Protein AF-A0A2N4YRD8-F1 (afdb_monomer_lite)

InterPro domains:
  IPR018648 Protein of unknown function DUF2076 [PF09849] (1-150)

Secondary structure (DSSP, 8-state):
--HHHHHHHHHHHHHHHHHHHTPPPP-HHHHHHHHHHHHH-TTHHHHHHHHHHHHHHHHHHHHHHHHHHHHHHHHHHHTS--S-SSSTTT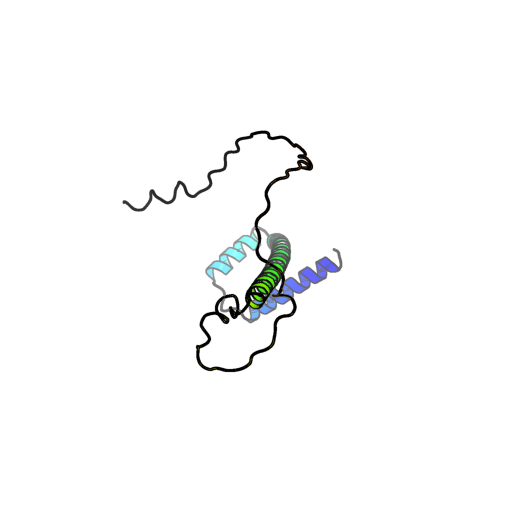SS---------PPTT----------------------------------SSSSTTSSS--

Structure (mmCIF, N/CA/C/O backbone):
data_AF-A0A2N4YRD8-F1
#
_entry.id   AF-A0A2N4YRD8-F1
#
loop_
_atom_site.group_PDB
_atom_site.id
_atom_site.type_symbol
_atom_site.label_atom_id
_atom_site.label_alt_id
_atom_site.label_comp_id
_atom_site.label_asym_id
_atom_site.label_entity_id
_atom_site.label_seq_id
_atom_site.pdbx_PDB_ins_code
_atom_site.Cartn_x
_atom_site.Cartn_y
_atom_site.Cartn_z
_atom_site.occupancy
_atom_site.B_iso_or_equiv
_atom_site.auth_seq_id
_atom_site.auth_comp_id
_atom_site.auth_asym_id
_atom_site.auth_atom_id
_atom_site.pdbx_PDB_model_num
ATOM 1 N N . MET A 1 1 ? 3.897 -22.537 -4.002 1.00 67.19 1 MET A N 1
ATOM 2 C CA . MET A 1 1 ? 3.055 -21.455 -3.458 1.00 67.19 1 MET A CA 1
ATOM 3 C C . MET A 1 1 ? 1.915 -22.084 -2.693 1.00 67.19 1 MET A C 1
ATOM 5 O O . MET A 1 1 ? 1.410 -23.115 -3.130 1.00 67.19 1 MET A O 1
ATOM 9 N N . GLN A 1 2 ? 1.586 -21.537 -1.528 1.00 84.56 2 GLN A N 1
ATOM 10 C CA . GLN A 1 2 ? 0.457 -22.023 -0.730 1.00 84.56 2 GLN A CA 1
ATOM 11 C C . GLN A 1 2 ? -0.850 -21.461 -1.312 1.00 84.56 2 GLN A C 1
ATOM 13 O O . GLN A 1 2 ? -0.853 -20.368 -1.873 1.00 84.56 2 GLN A O 1
ATOM 18 N N . SER A 1 3 ? -1.972 -22.176 -1.187 1.00 87.94 3 SER A N 1
ATOM 19 C CA . SER A 1 3 ? -3.266 -21.711 -1.721 1.00 87.94 3 SER A CA 1
ATOM 20 C C . SER A 1 3 ? -3.724 -20.377 -1.116 1.00 87.94 3 SER A C 1
ATOM 22 O O . SER A 1 3 ? -4.413 -19.605 -1.773 1.00 87.94 3 SER A O 1
ATOM 24 N N . GLU A 1 4 ? -3.337 -20.108 0.133 1.00 89.62 4 GLU A N 1
ATOM 25 C CA . GLU A 1 4 ? -3.589 -18.846 0.841 1.00 89.62 4 GLU A CA 1
ATOM 26 C C . GLU A 1 4 ? -2.859 -17.674 0.166 1.00 89.62 4 GLU A C 1
ATOM 28 O O . GLU A 1 4 ? -3.463 -16.667 -0.188 1.00 89.62 4 GLU A O 1
ATOM 33 N N . GLU A 1 5 ? -1.558 -17.843 -0.072 1.00 90.25 5 GLU A N 1
ATOM 34 C CA . GLU A 1 5 ? -0.685 -16.855 -0.709 1.00 90.25 5 GLU A CA 1
ATOM 35 C C . GLU A 1 5 ? -1.182 -16.496 -2.112 1.00 90.25 5 GLU A C 1
ATOM 37 O O . GLU A 1 5 ? -1.262 -15.320 -2.460 1.00 90.25 5 GLU A O 1
ATOM 42 N N . GLN A 1 6 ? -1.604 -17.498 -2.887 1.00 93.69 6 GLN A N 1
ATOM 43 C CA . GLN A 1 6 ? -2.183 -17.277 -4.209 1.00 93.69 6 GLN A CA 1
ATOM 44 C C . GLN A 1 6 ? -3.442 -16.401 -4.141 1.00 93.69 6 GLN A C 1
ATOM 46 O O . GLN A 1 6 ? -3.545 -15.421 -4.872 1.00 93.69 6 GLN A O 1
ATOM 51 N N . ARG A 1 7 ? -4.365 -16.688 -3.213 1.00 95.62 7 ARG A N 1
ATOM 52 C CA . ARG A 1 7 ? -5.584 -15.881 -3.026 1.00 95.62 7 ARG A CA 1
ATOM 53 C C . ARG A 1 7 ? -5.277 -14.442 -2.621 1.00 95.62 7 ARG A C 1
ATOM 55 O O . ARG A 1 7 ? -5.964 -13.529 -3.070 1.00 95.62 7 ARG A O 1
ATOM 62 N N . LEU A 1 8 ? -4.270 -14.236 -1.771 1.00 95.44 8 LEU A N 1
ATOM 63 C CA . LEU A 1 8 ? -3.844 -12.898 -1.357 1.00 95.44 8 LEU A CA 1
ATOM 64 C C . LEU A 1 8 ? -3.306 -12.095 -2.545 1.00 95.44 8 LEU A C 1
ATOM 66 O O . LEU A 1 8 ? -3.685 -10.938 -2.720 1.00 95.44 8 LEU A O 1
ATOM 70 N N . ILE A 1 9 ? -2.478 -12.721 -3.385 1.00 95.50 9 ILE A N 1
ATOM 71 C CA . ILE A 1 9 ? -1.949 -12.105 -4.607 1.00 95.50 9 ILE A CA 1
ATOM 72 C C . ILE A 1 9 ? -3.090 -11.786 -5.583 1.00 95.50 9 ILE A C 1
ATOM 74 O O . ILE A 1 9 ? -3.203 -10.645 -6.030 1.00 95.50 9 ILE A O 1
ATOM 78 N N . ASP A 1 10 ? -3.977 -12.741 -5.866 1.00 96.44 10 ASP A N 1
ATOM 79 C CA . ASP A 1 10 ? -5.114 -12.539 -6.776 1.00 96.44 10 ASP A CA 1
ATOM 80 C C . ASP A 1 10 ? -6.040 -11.410 -6.285 1.00 96.44 10 ASP A C 1
ATOM 82 O O . ASP A 1 10 ? -6.502 -10.566 -7.062 1.00 96.44 10 ASP A O 1
ATOM 86 N N . GLY A 1 11 ? -6.273 -11.351 -4.970 1.00 96.44 11 GLY A N 1
ATOM 87 C CA . GLY A 1 11 ? -7.029 -10.280 -4.326 1.00 96.44 11 GLY A CA 1
ATOM 88 C C . GLY A 1 11 ? -6.354 -8.913 -4.455 1.00 96.44 11 GLY A C 1
ATOM 89 O O . GLY A 1 11 ? -7.032 -7.929 -4.756 1.00 96.44 11 GLY A O 1
ATOM 90 N N . LEU A 1 12 ? -5.028 -8.843 -4.286 1.00 96.75 12 LEU A N 1
ATOM 91 C CA . LEU A 1 12 ? -4.259 -7.611 -4.476 1.00 96.75 12 LEU A CA 1
ATOM 92 C C . LEU A 1 12 ? -4.409 -7.082 -5.908 1.00 96.75 12 LEU A C 1
ATOM 94 O O . LEU A 1 12 ? -4.738 -5.912 -6.098 1.00 96.75 12 LEU A O 1
ATOM 98 N N . PHE A 1 13 ? -4.221 -7.932 -6.918 1.00 97.06 13 PHE A N 1
ATOM 99 C CA . PHE A 1 13 ? -4.347 -7.513 -8.318 1.00 97.06 13 PHE A CA 1
ATOM 100 C C . PHE A 1 13 ? -5.783 -7.142 -8.703 1.00 97.06 13 PHE A C 1
ATOM 102 O O . PHE A 1 13 ? -5.981 -6.223 -9.499 1.00 97.06 13 PHE A O 1
ATOM 109 N N . SER A 1 14 ? -6.786 -7.784 -8.098 1.00 97.38 14 SER A N 1
ATOM 110 C CA . SER A 1 14 ? -8.190 -7.385 -8.261 1.00 97.38 14 SER A CA 1
ATOM 111 C C . SER A 1 14 ? -8.424 -5.958 -7.750 1.00 97.38 14 SER A C 1
ATOM 113 O O . SER A 1 14 ? -8.967 -5.130 -8.479 1.00 97.38 14 SER A O 1
ATOM 115 N N . ARG A 1 15 ? -7.914 -5.623 -6.555 1.00 95.75 15 ARG A N 1
ATOM 116 C CA . ARG A 1 15 ? -7.981 -4.258 -6.003 1.00 95.75 15 ARG A CA 1
ATOM 117 C C . ARG A 1 15 ? -7.189 -3.241 -6.825 1.00 95.75 15 ARG A C 1
ATOM 119 O O . ARG A 1 15 ? -7.653 -2.120 -6.998 1.00 95.75 15 ARG A O 1
ATOM 126 N N . LEU A 1 16 ? -6.019 -3.610 -7.356 1.00 95.50 16 LEU A N 1
ATOM 127 C CA . LEU A 1 16 ? -5.246 -2.732 -8.247 1.00 95.50 16 LEU A CA 1
ATOM 128 C C . LEU A 1 16 ? -6.030 -2.391 -9.520 1.00 95.50 16 LEU A C 1
ATOM 130 O O . LEU A 1 16 ? -6.060 -1.230 -9.922 1.00 95.50 16 LEU A O 1
ATOM 134 N N . LYS A 1 17 ? -6.710 -3.377 -10.116 1.00 96.19 17 LYS A N 1
ATOM 135 C CA . LYS A 1 17 ? -7.571 -3.174 -11.288 1.00 96.19 17 LYS A CA 1
ATOM 136 C C . LYS A 1 17 ? -8.765 -2.269 -10.975 1.00 96.19 17 LYS A C 1
ATOM 138 O O . LYS A 1 17 ? -9.115 -1.408 -11.777 1.00 96.19 17 LYS A O 1
ATOM 143 N N . GLU A 1 18 ? -9.391 -2.452 -9.814 1.00 96.19 18 GLU A N 1
ATOM 144 C CA . GLU A 1 18 ? -10.464 -1.567 -9.349 1.00 96.19 18 GLU A CA 1
ATOM 145 C C . GLU A 1 18 ? -9.953 -0.140 -9.132 1.00 96.19 18 GLU A C 1
ATOM 147 O O . GLU A 1 18 ? -10.580 0.804 -9.605 1.00 96.19 18 GLU A O 1
ATOM 152 N N . ALA A 1 19 ? -8.800 0.032 -8.482 1.00 93.69 19 ALA A N 1
ATOM 153 C CA . ALA A 1 19 ? -8.191 1.342 -8.282 1.00 93.69 19 ALA A CA 1
ATOM 154 C C . ALA A 1 19 ? -7.885 2.024 -9.622 1.00 93.69 19 ALA A C 1
ATOM 156 O O . ALA A 1 19 ? -8.231 3.188 -9.800 1.00 93.69 19 ALA A O 1
ATOM 157 N N . GLU A 1 20 ? -7.314 1.300 -10.588 1.00 93.69 20 GLU A N 1
ATOM 158 C CA . GLU A 1 20 ? -7.054 1.803 -11.941 1.00 93.69 20 GLU A CA 1
ATOM 159 C C . GLU A 1 20 ? -8.335 2.295 -12.629 1.00 93.69 20 GLU A C 1
ATOM 161 O O . GLU A 1 20 ? -8.338 3.383 -13.199 1.00 93.69 20 GLU A O 1
ATOM 166 N N . ALA A 1 21 ? -9.438 1.549 -12.516 1.00 94.06 21 ALA A N 1
ATOM 167 C CA . ALA A 1 21 ? -10.719 1.918 -13.120 1.00 94.06 21 ALA A CA 1
ATOM 168 C C . ALA A 1 21 ? -11.349 3.192 -12.525 1.00 94.06 21 ALA A C 1
ATOM 170 O O . ALA A 1 21 ? -12.128 3.860 -13.202 1.00 94.06 21 ALA A O 1
ATOM 171 N N . HIS A 1 22 ? -11.018 3.532 -11.275 1.00 93.06 22 HIS A N 1
ATOM 172 C CA . HIS A 1 22 ? -11.559 4.697 -10.561 1.00 93.06 22 HIS A CA 1
ATOM 173 C C . HIS A 1 22 ? -10.536 5.834 -10.398 1.00 93.06 22 HIS A C 1
ATOM 175 O O . HIS A 1 22 ? -10.806 6.817 -9.706 1.00 93.06 22 HIS A O 1
ATOM 181 N N . SER A 1 23 ? -9.358 5.712 -11.013 1.00 90.75 23 SER A N 1
ATOM 182 C CA . SER A 1 23 ? -8.300 6.718 -10.938 1.00 90.75 23 SER A CA 1
ATOM 183 C C . SER A 1 23 ? -8.498 7.825 -11.972 1.00 90.75 23 SER A C 1
ATOM 185 O O . SER A 1 23 ? -8.981 7.594 -13.080 1.00 90.75 23 SER A O 1
ATOM 187 N N . ALA A 1 24 ? -8.057 9.038 -11.632 1.00 90.25 24 ALA A N 1
ATOM 188 C CA . ALA A 1 24 ? -7.827 10.081 -12.627 1.00 90.25 24 ALA A CA 1
ATOM 189 C C . ALA A 1 24 ? -6.702 9.669 -13.600 1.00 90.25 24 ALA A C 1
ATOM 191 O O . ALA A 1 24 ? -6.008 8.671 -13.388 1.00 90.25 24 ALA A O 1
ATOM 192 N N . SER A 1 25 ? -6.495 10.455 -14.660 1.00 92.06 25 SER A N 1
ATOM 193 C CA . SER A 1 25 ? -5.365 10.251 -15.573 1.00 92.06 25 SER A CA 1
ATOM 194 C C . SER A 1 25 ? -4.044 10.183 -14.801 1.00 92.06 25 SER A C 1
ATOM 196 O O . SER A 1 25 ? -3.784 11.038 -13.951 1.00 92.06 25 SER A O 1
ATOM 198 N N . ARG A 1 26 ? -3.210 9.188 -15.118 1.00 94.06 26 ARG A N 1
ATOM 199 C CA . ARG A 1 26 ? -1.874 9.045 -14.530 1.00 94.06 26 ARG A CA 1
ATOM 200 C C . ARG A 1 26 ? -1.007 10.256 -14.869 1.00 94.06 26 ARG A C 1
ATOM 202 O O . ARG A 1 26 ? -1.126 10.838 -15.945 1.00 94.06 26 ARG A O 1
ATOM 209 N N . ASP A 1 27 ? -0.118 10.610 -13.949 1.00 96.19 27 ASP A N 1
ATOM 210 C CA . ASP A 1 27 ? 0.957 11.560 -14.221 1.00 96.19 27 ASP A CA 1
ATOM 211 C C . ASP A 1 27 ? 1.974 10.895 -15.157 1.00 96.19 27 ASP A C 1
ATOM 213 O O . ASP A 1 27 ? 2.632 9.920 -14.782 1.00 96.19 27 ASP A O 1
ATOM 217 N N . THR A 1 28 ? 2.097 11.423 -16.376 1.00 96.75 28 THR A N 1
ATOM 218 C CA . THR A 1 28 ? 2.976 10.876 -17.417 1.00 96.75 28 THR A CA 1
ATOM 219 C C . THR A 1 28 ? 4.441 10.855 -16.988 1.00 96.75 28 THR A C 1
ATOM 221 O O . THR A 1 28 ? 5.155 9.900 -17.284 1.00 96.75 28 THR A O 1
ATOM 224 N N . SER A 1 29 ? 4.892 11.856 -16.226 1.00 97.88 29 SER A N 1
ATOM 225 C CA . SER A 1 29 ? 6.277 11.928 -15.752 1.00 97.88 29 SER A CA 1
ATOM 226 C C . SER A 1 29 ? 6.575 10.881 -14.676 1.00 97.88 29 SER A C 1
ATOM 228 O O . SER A 1 29 ? 7.677 10.325 -14.624 1.00 97.88 29 SER A O 1
ATOM 230 N N . ALA A 1 30 ? 5.587 10.578 -13.828 1.00 97.38 30 ALA A N 1
ATOM 231 C CA . ALA A 1 30 ? 5.686 9.505 -12.849 1.00 97.38 30 ALA A CA 1
ATOM 232 C C . ALA A 1 30 ? 5.668 8.135 -13.539 1.00 97.38 30 ALA A C 1
ATOM 234 O O . ALA A 1 30 ? 6.484 7.275 -13.210 1.00 97.38 30 ALA A O 1
ATOM 235 N N . GLU A 1 31 ? 4.788 7.946 -14.526 1.00 96.75 31 GLU A N 1
ATOM 236 C CA . GLU A 1 31 ? 4.669 6.700 -15.287 1.00 96.75 31 GLU A CA 1
ATOM 237 C C . GLU A 1 31 ? 5.960 6.362 -16.045 1.00 96.75 31 GLU A C 1
ATOM 239 O O . GLU A 1 31 ? 6.450 5.237 -15.936 1.00 96.75 31 GLU A O 1
ATOM 244 N N . GLU A 1 32 ? 6.582 7.336 -16.715 1.00 98.31 32 GLU A N 1
ATOM 245 C CA . GLU A 1 32 ? 7.875 7.153 -17.387 1.00 98.31 32 GLU A CA 1
ATOM 246 C C . GLU A 1 32 ? 8.984 6.731 -16.413 1.00 98.31 32 GLU A C 1
ATOM 248 O O . GLU A 1 32 ? 9.732 5.788 -16.687 1.00 98.31 32 GLU A O 1
ATOM 253 N N . ARG A 1 33 ? 9.086 7.386 -15.248 1.00 98.44 33 ARG A N 1
ATOM 254 C CA . ARG A 1 33 ? 10.088 7.033 -14.226 1.00 98.44 33 ARG A CA 1
ATOM 255 C C . ARG A 1 33 ? 9.850 5.639 -13.654 1.00 98.44 33 ARG A C 1
ATOM 257 O O . ARG A 1 33 ? 10.801 4.873 -13.499 1.00 98.44 33 ARG A O 1
ATOM 264 N N . ILE A 1 34 ? 8.599 5.293 -13.353 1.00 97.62 34 ILE A N 1
ATOM 265 C CA . ILE A 1 34 ? 8.239 3.958 -12.861 1.00 97.62 34 ILE A CA 1
ATOM 266 C C . ILE A 1 34 ? 8.591 2.905 -13.916 1.00 97.62 34 ILE A C 1
ATOM 268 O O . ILE A 1 34 ? 9.234 1.909 -13.586 1.00 97.62 34 ILE A O 1
ATOM 272 N N . ALA A 1 35 ? 8.250 3.141 -15.186 1.00 97.94 35 ALA A N 1
ATOM 273 C CA . ALA A 1 35 ? 8.564 2.232 -16.284 1.00 97.94 35 ALA A CA 1
ATOM 274 C C . ALA A 1 35 ? 10.078 2.013 -16.440 1.00 97.94 35 ALA A C 1
ATOM 276 O O . ALA A 1 35 ? 10.522 0.871 -16.577 1.00 97.94 35 ALA A O 1
ATOM 277 N N . GLN A 1 36 ? 10.885 3.077 -16.338 1.00 98.44 36 GLN A N 1
ATOM 278 C CA . GLN A 1 36 ? 12.348 2.970 -16.336 1.00 98.44 36 GLN A CA 1
ATOM 279 C C . GLN A 1 36 ? 12.845 2.062 -15.203 1.00 98.44 36 GLN A C 1
ATOM 281 O O . GLN A 1 36 ? 13.597 1.122 -15.465 1.00 98.44 36 GLN A O 1
ATOM 286 N N . HIS A 1 37 ? 12.383 2.268 -13.966 1.00 98.44 37 HIS A N 1
ATOM 287 C CA . HIS A 1 37 ? 12.778 1.429 -12.830 1.00 98.44 37 HIS A CA 1
ATOM 288 C C . HIS A 1 37 ? 12.336 -0.031 -12.977 1.00 98.44 37 HIS A C 1
ATOM 290 O O . HIS A 1 37 ? 13.126 -0.931 -12.698 1.00 98.44 37 HIS A O 1
ATOM 296 N N . VAL A 1 38 ? 11.115 -0.285 -13.452 1.00 98.12 38 VAL A N 1
ATOM 297 C CA . VAL A 1 38 ? 10.616 -1.652 -13.683 1.00 98.12 38 VAL A CA 1
ATOM 298 C C . VAL A 1 38 ? 11.419 -2.352 -14.779 1.00 98.12 38 VAL A C 1
ATOM 300 O O . VAL A 1 38 ? 11.749 -3.527 -14.637 1.00 98.12 38 VAL A O 1
ATOM 303 N N . SER A 1 39 ? 11.794 -1.638 -15.844 1.00 98.19 39 SER A N 1
ATOM 304 C CA . SER A 1 39 ? 12.642 -2.198 -16.903 1.00 98.19 39 SER A CA 1
ATOM 305 C C . SER A 1 39 ? 14.060 -2.517 -16.411 1.00 98.19 39 SER A C 1
ATOM 307 O O . SER A 1 39 ? 14.612 -3.558 -16.761 1.00 98.19 39 SER A O 1
ATOM 309 N N . ALA A 1 40 ? 14.626 -1.662 -15.551 1.00 98.44 40 ALA A N 1
ATOM 310 C CA . ALA A 1 40 ? 15.943 -1.863 -14.952 1.00 98.44 40 ALA A CA 1
ATOM 311 C C . ALA A 1 40 ? 15.943 -2.969 -13.883 1.00 98.44 40 ALA A C 1
ATOM 313 O O . ALA A 1 40 ? 16.959 -3.632 -13.675 1.00 98.44 40 ALA A O 1
ATOM 314 N N . GLN A 1 41 ? 14.806 -3.190 -13.217 1.00 98.38 41 GLN A N 1
ATOM 315 C CA . GLN A 1 41 ? 14.625 -4.217 -12.197 1.00 98.38 41 GLN A CA 1
ATOM 316 C C . GLN A 1 41 ? 13.348 -5.035 -12.468 1.00 98.38 41 GLN A C 1
ATOM 318 O O . GLN A 1 41 ? 12.323 -4.821 -11.817 1.00 98.38 41 GLN A O 1
ATOM 323 N N . PRO A 1 42 ? 13.407 -6.048 -13.353 1.00 97.88 42 PRO A N 1
ATOM 324 C CA . PRO A 1 42 ? 12.237 -6.858 -13.710 1.00 97.88 42 PRO A CA 1
ATOM 325 C C . PRO A 1 42 ? 11.605 -7.617 -12.533 1.00 97.88 42 PRO A C 1
ATOM 327 O O . PRO A 1 42 ? 10.431 -7.971 -12.578 1.00 97.88 42 PRO A O 1
ATOM 330 N N . ALA A 1 43 ? 12.366 -7.858 -11.460 1.00 97.94 43 ALA A N 1
ATOM 331 C CA . ALA A 1 43 ? 11.866 -8.476 -10.231 1.00 97.94 43 ALA A CA 1
ATOM 332 C C . ALA A 1 43 ? 11.113 -7.497 -9.304 1.00 97.94 43 ALA A C 1
ATOM 334 O O . ALA A 1 43 ? 10.550 -7.927 -8.300 1.00 97.94 43 ALA A O 1
ATOM 335 N N . ALA A 1 44 ? 11.093 -6.190 -9.596 1.00 98.06 44 ALA A N 1
ATOM 336 C CA . ALA A 1 44 ? 10.462 -5.187 -8.736 1.00 98.06 44 ALA A CA 1
ATOM 337 C C . ALA A 1 44 ? 8.977 -5.477 -8.437 1.00 98.06 44 ALA A C 1
ATOM 339 O O . ALA A 1 44 ? 8.608 -5.395 -7.264 1.00 98.06 44 ALA A O 1
ATOM 340 N N . PRO A 1 45 ? 8.127 -5.891 -9.404 1.00 96.69 45 PRO A N 1
ATOM 341 C CA . PRO A 1 45 ? 6.725 -6.204 -9.121 1.00 96.69 45 PRO A CA 1
ATOM 342 C C . PRO A 1 45 ? 6.535 -7.292 -8.060 1.00 96.69 45 PRO A C 1
ATOM 344 O O . PRO A 1 45 ? 5.647 -7.172 -7.219 1.00 96.69 45 PRO A O 1
ATOM 347 N N . TYR A 1 46 ? 7.404 -8.307 -8.043 1.00 96.31 46 TYR A N 1
ATOM 348 C CA . TYR A 1 46 ? 7.361 -9.373 -7.042 1.00 96.31 46 TYR A CA 1
ATOM 349 C C . TYR A 1 46 ? 7.571 -8.821 -5.622 1.00 96.31 46 TYR A C 1
ATOM 351 O O . TYR A 1 46 ? 6.778 -9.080 -4.718 1.00 96.31 46 TYR A O 1
ATOM 359 N N . TYR A 1 47 ? 8.602 -7.994 -5.427 1.00 97.19 47 TYR A N 1
ATOM 360 C CA . TYR A 1 47 ? 8.893 -7.404 -4.116 1.00 97.19 47 TYR A CA 1
ATOM 361 C C . TYR A 1 47 ? 7.901 -6.302 -3.718 1.00 97.19 47 TYR A C 1
ATOM 363 O O . TYR A 1 47 ? 7.605 -6.148 -2.530 1.00 97.19 47 TYR A O 1
ATOM 371 N N . MET A 1 48 ? 7.343 -5.565 -4.687 1.00 97.06 48 MET A N 1
ATOM 372 C CA . MET A 1 48 ? 6.247 -4.627 -4.433 1.00 97.06 48 MET A CA 1
ATOM 373 C C . MET A 1 48 ? 5.017 -5.364 -3.906 1.00 97.06 48 MET A C 1
ATOM 375 O O . MET A 1 48 ? 4.502 -4.981 -2.860 1.00 97.06 48 MET A O 1
ATOM 379 N N . ALA A 1 49 ? 4.599 -6.458 -4.553 1.00 96.81 49 ALA A N 1
ATOM 380 C CA . ALA A 1 49 ? 3.476 -7.268 -4.087 1.00 96.81 49 ALA A CA 1
ATOM 381 C C . ALA A 1 49 ? 3.709 -7.790 -2.659 1.00 96.81 49 ALA A C 1
ATOM 383 O O . ALA A 1 49 ? 2.853 -7.612 -1.793 1.00 96.81 49 ALA A O 1
ATOM 384 N N . GLN A 1 50 ? 4.899 -8.336 -2.378 1.00 94.88 50 GLN A N 1
ATOM 385 C CA . GLN A 1 50 ? 5.258 -8.810 -1.038 1.00 94.88 50 GLN A CA 1
ATOM 386 C C . GLN A 1 50 ? 5.132 -7.709 0.024 1.00 94.88 50 GLN A C 1
ATOM 388 O O . GLN A 1 50 ? 4.621 -7.948 1.118 1.00 94.88 50 GLN A O 1
ATOM 393 N N . THR A 1 51 ? 5.594 -6.500 -0.298 1.00 97.25 51 THR A N 1
ATOM 394 C CA . THR A 1 51 ? 5.563 -5.362 0.626 1.00 97.25 51 THR A CA 1
ATOM 395 C C . THR A 1 51 ? 4.137 -4.841 0.819 1.00 97.25 51 THR A C 1
ATOM 397 O O . THR A 1 51 ? 3.733 -4.580 1.951 1.00 97.25 51 THR A O 1
ATOM 400 N N . ILE A 1 52 ? 3.356 -4.725 -0.258 1.00 97.12 52 ILE A N 1
ATOM 401 C CA . ILE A 1 52 ? 1.974 -4.230 -0.209 1.00 97.12 52 ILE A CA 1
ATOM 402 C C . ILE A 1 52 ? 1.090 -5.167 0.625 1.00 97.12 52 ILE A C 1
ATOM 404 O O . ILE A 1 52 ? 0.314 -4.686 1.445 1.00 97.12 52 ILE A O 1
ATOM 408 N N . LEU A 1 53 ? 1.254 -6.488 0.501 1.00 95.94 53 LEU A N 1
ATOM 409 C CA . LEU A 1 53 ? 0.509 -7.458 1.316 1.00 95.94 53 LEU A CA 1
ATOM 410 C C . LEU A 1 53 ? 0.794 -7.308 2.820 1.00 95.94 53 LEU A C 1
ATOM 412 O O . LEU A 1 53 ? -0.121 -7.383 3.640 1.00 95.94 53 LEU A O 1
ATOM 416 N N . ILE A 1 54 ? 2.052 -7.055 3.197 1.00 95.75 54 ILE A N 1
ATOM 417 C CA . ILE A 1 54 ? 2.426 -6.800 4.598 1.00 95.75 54 ILE A CA 1
ATOM 418 C C . ILE A 1 54 ? 1.808 -5.485 5.087 1.00 95.75 54 ILE A C 1
ATOM 420 O O . ILE A 1 54 ? 1.270 -5.428 6.194 1.00 95.75 54 ILE A O 1
ATOM 424 N N . GLN A 1 55 ? 1.862 -4.433 4.266 1.00 97.12 55 GLN A N 1
ATOM 425 C CA . GLN A 1 55 ? 1.249 -3.146 4.593 1.00 97.12 55 GLN A CA 1
ATOM 426 C C . GLN A 1 55 ? -0.268 -3.270 4.762 1.00 97.12 55 GLN A C 1
ATOM 428 O O . GLN A 1 55 ? -0.817 -2.692 5.693 1.00 97.12 55 GLN A O 1
ATOM 433 N N . GLU A 1 56 ? -0.944 -4.063 3.932 1.00 94.62 56 GLU A N 1
ATOM 434 C CA . GLU A 1 56 ? -2.381 -4.315 4.051 1.00 94.62 56 GLU A CA 1
ATOM 435 C C . GLU A 1 56 ? -2.735 -4.978 5.387 1.00 94.62 56 GLU A C 1
ATOM 437 O O . GLU A 1 56 ? -3.646 -4.524 6.083 1.00 94.62 56 GLU A O 1
ATOM 442 N N . ALA A 1 57 ? -1.979 -6.003 5.792 1.00 94.19 57 ALA A N 1
ATOM 443 C CA . ALA A 1 57 ? -2.166 -6.643 7.092 1.00 94.19 57 ALA A CA 1
ATOM 444 C C . ALA A 1 57 ? -1.950 -5.652 8.252 1.00 94.19 57 ALA A C 1
ATOM 446 O O . ALA A 1 57 ? -2.737 -5.626 9.201 1.00 94.19 57 ALA A O 1
ATOM 447 N N . ALA A 1 58 ? -0.928 -4.795 8.150 1.00 97.25 58 ALA A N 1
ATOM 448 C CA . ALA A 1 58 ? -0.653 -3.762 9.145 1.00 97.25 58 ALA A CA 1
ATOM 449 C C . ALA A 1 58 ? -1.772 -2.709 9.217 1.00 97.25 58 ALA A C 1
ATOM 451 O O . ALA A 1 58 ? -2.216 -2.360 10.310 1.00 97.25 58 ALA A O 1
ATOM 452 N N . ILE A 1 59 ? -2.273 -2.235 8.072 1.00 97.31 59 ILE A N 1
ATOM 453 C CA . ILE A 1 59 ? -3.388 -1.278 7.997 1.00 97.31 59 ILE A CA 1
ATOM 454 C C . ILE A 1 59 ? -4.654 -1.887 8.604 1.00 97.31 59 ILE A C 1
ATOM 456 O O . ILE A 1 59 ? -5.340 -1.221 9.378 1.00 97.31 59 ILE A O 1
ATOM 460 N N . LYS A 1 60 ? -4.944 -3.162 8.319 1.00 96.69 60 LYS A N 1
ATOM 461 C CA . LYS A 1 60 ? -6.082 -3.869 8.916 1.00 96.69 60 LYS A CA 1
ATOM 462 C C . LYS A 1 60 ? -5.973 -3.920 10.441 1.00 96.69 60 LYS A C 1
ATOM 464 O O . LYS A 1 60 ? -6.904 -3.518 11.129 1.00 96.69 60 LYS A O 1
ATOM 469 N N . GLN A 1 61 ? -4.813 -4.315 10.965 1.00 98.00 61 GLN A N 1
ATOM 470 C CA . GLN A 1 61 ? -4.574 -4.356 12.408 1.00 98.00 61 GLN A CA 1
ATOM 471 C C . GLN A 1 61 ? -4.696 -2.969 13.064 1.00 98.00 61 GLN A C 1
ATOM 473 O O . GLN A 1 61 ? -5.206 -2.847 14.181 1.00 98.00 61 GLN A O 1
ATOM 478 N N . LEU A 1 62 ? -4.224 -1.914 12.392 1.00 98.50 62 LEU A N 1
ATOM 479 C CA . LEU A 1 62 ? -4.365 -0.539 12.873 1.00 98.50 62 LEU A CA 1
ATOM 480 C C . LEU A 1 62 ? -5.835 -0.106 12.917 1.00 98.50 62 LEU A C 1
ATOM 482 O O . LEU A 1 62 ? -6.253 0.465 13.922 1.00 98.50 62 LEU A O 1
ATOM 486 N N . ASN A 1 63 ? -6.620 -0.423 11.887 1.00 98.25 63 ASN A N 1
ATOM 487 C CA . ASN A 1 63 ? -8.055 -0.137 11.856 1.00 98.25 63 ASN A CA 1
ATOM 488 C C . ASN A 1 63 ? -8.812 -0.871 12.969 1.00 98.25 63 ASN A C 1
ATOM 490 O O . ASN A 1 63 ? -9.598 -0.242 13.676 1.00 98.25 63 ASN A O 1
ATOM 494 N N . ASP A 1 64 ? -8.525 -2.156 13.192 1.00 98.38 64 ASP A N 1
ATOM 495 C CA . ASP A 1 64 ? -9.135 -2.934 14.279 1.00 98.38 64 ASP A CA 1
ATOM 496 C C . ASP A 1 64 ? -8.842 -2.293 15.649 1.00 98.38 64 ASP A C 1
ATOM 498 O O . ASP A 1 64 ? -9.713 -2.182 16.516 1.00 98.38 64 ASP A O 1
ATOM 502 N N . ARG A 1 65 ? -7.611 -1.797 15.841 1.00 98.31 65 ARG A N 1
ATOM 503 C CA . ARG A 1 65 ? -7.217 -1.083 17.062 1.00 98.31 65 ARG A CA 1
ATOM 504 C C . ARG A 1 65 ? -7.92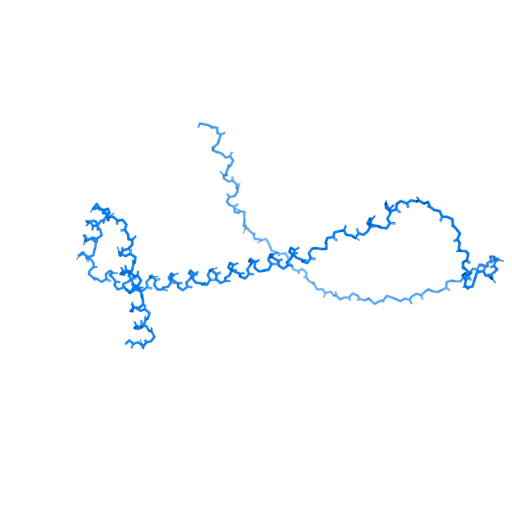7 0.262 17.208 1.00 98.31 65 ARG A C 1
ATOM 506 O O . ARG A 1 65 ? -8.311 0.605 18.325 1.00 98.31 65 ARG A O 1
ATOM 513 N N . ILE A 1 66 ? -8.084 1.019 16.122 1.00 98.44 66 ILE A N 1
ATOM 514 C CA . ILE A 1 66 ? -8.826 2.288 16.126 1.00 98.44 66 ILE A CA 1
ATOM 515 C C . ILE A 1 66 ? -10.271 2.033 16.555 1.00 98.44 66 ILE A C 1
ATOM 517 O O . ILE A 1 66 ? -10.720 2.645 17.518 1.00 98.44 66 ILE A O 1
ATOM 521 N N . GLN A 1 67 ? -10.951 1.061 15.944 1.00 98.38 67 GLN A N 1
ATOM 522 C CA . GLN A 1 67 ? -12.332 0.712 16.295 1.00 98.38 67 GLN A CA 1
ATOM 523 C C . GLN A 1 67 ? -12.469 0.280 17.763 1.00 98.38 67 GLN A C 1
ATOM 525 O O . GLN A 1 67 ? -13.401 0.690 18.458 1.00 98.38 67 GLN A O 1
ATOM 530 N N . ALA A 1 68 ? -11.518 -0.511 18.273 1.00 98.06 68 ALA A N 1
ATOM 531 C CA . ALA A 1 68 ? -11.504 -0.907 19.679 1.00 98.06 68 ALA A CA 1
ATOM 532 C C . ALA A 1 68 ? -11.359 0.305 20.617 1.00 98.06 68 ALA A C 1
ATOM 534 O O . ALA A 1 68 ? -12.100 0.419 21.597 1.00 98.06 68 ALA A O 1
ATOM 535 N N . LEU A 1 69 ? -10.447 1.231 20.304 1.00 98.38 69 LEU A N 1
ATOM 536 C CA . LEU A 1 69 ? -10.244 2.460 21.076 1.00 98.38 69 LEU A CA 1
ATOM 537 C C . LEU A 1 69 ? -11.466 3.382 21.022 1.00 98.38 69 LEU A C 1
ATOM 539 O O . LEU A 1 69 ? -11.889 3.884 22.061 1.00 98.38 69 LEU A O 1
ATOM 543 N N . GLU A 1 70 ? -12.065 3.568 19.847 1.00 97.81 70 GLU A N 1
ATOM 544 C CA . GLU A 1 70 ? -13.301 4.338 19.678 1.00 97.81 70 GLU A CA 1
ATOM 545 C C . GLU A 1 70 ? -14.428 3.758 20.540 1.00 97.81 70 GLU A C 1
ATOM 547 O O . GLU A 1 70 ? -15.078 4.494 21.283 1.00 97.81 70 GLU A O 1
ATOM 552 N N . SER A 1 71 ? -14.589 2.430 20.546 1.00 97.25 71 SER A N 1
ATOM 553 C CA . SER A 1 71 ? -15.596 1.760 21.375 1.00 97.25 71 SER A CA 1
ATOM 554 C C . SER A 1 71 ? -15.365 1.977 22.876 1.00 97.25 71 S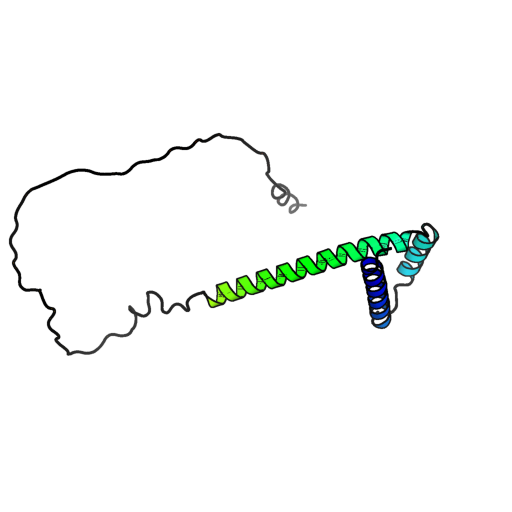ER A C 1
ATOM 556 O O . SER A 1 71 ? -16.315 2.227 23.621 1.00 97.25 71 SER A O 1
ATOM 558 N N . GLN A 1 72 ? -14.105 1.949 23.325 1.00 96.69 72 GLN A N 1
ATOM 559 C CA . GLN A 1 72 ? -13.740 2.204 24.716 1.00 96.69 72 GLN A CA 1
ATOM 560 C C . GLN A 1 72 ? -14.041 3.654 25.105 1.00 96.69 72 GLN A C 1
ATOM 562 O O . GLN A 1 72 ? -14.601 3.904 26.172 1.00 96.69 72 GLN A O 1
ATOM 567 N N . VAL A 1 73 ? -13.711 4.612 24.234 1.00 96.62 73 VAL A N 1
ATOM 568 C CA . VAL A 1 73 ? -14.017 6.030 24.453 1.00 96.62 73 VAL A CA 1
ATOM 569 C C . VAL A 1 73 ? -15.528 6.242 24.560 1.00 96.62 73 VAL A C 1
ATOM 571 O O . VAL A 1 73 ? -15.974 6.889 25.508 1.00 96.62 73 VAL A O 1
ATOM 574 N N . SER A 1 74 ? -16.328 5.660 23.663 1.00 95.38 74 SER A N 1
ATOM 575 C CA . SER A 1 74 ? -17.792 5.755 23.725 1.00 95.38 74 SER A CA 1
ATOM 576 C C . SER A 1 74 ? -18.366 5.144 25.006 1.00 95.38 74 SER A C 1
ATOM 578 O O . SER A 1 74 ? -19.240 5.744 25.630 1.00 95.38 74 SER A O 1
ATOM 580 N N . GLN A 1 75 ? -17.854 3.990 25.447 1.00 94.56 75 GLN A N 1
ATOM 581 C CA . GLN A 1 75 ? -18.276 3.359 26.703 1.00 94.56 75 GLN A CA 1
ATOM 582 C C . GLN A 1 75 ? -17.945 4.227 27.922 1.00 94.56 75 GLN A C 1
ATOM 584 O O . GLN A 1 75 ? -18.791 4.402 28.795 1.00 94.56 75 GLN A O 1
ATOM 589 N N . LEU A 1 76 ? -16.747 4.819 27.975 1.00 93.50 76 LEU A N 1
ATOM 590 C CA . LEU A 1 76 ? -16.348 5.721 29.060 1.00 93.50 76 LEU A CA 1
ATOM 591 C C . LEU A 1 76 ? -17.182 7.009 29.082 1.00 93.50 76 LEU A C 1
ATOM 593 O O . LEU A 1 76 ? -17.521 7.503 30.156 1.00 93.50 76 LEU A O 1
ATOM 597 N N . GLN A 1 77 ? -17.533 7.547 27.913 1.00 90.31 77 GLN A N 1
ATOM 598 C CA . GLN A 1 77 ? -18.418 8.708 27.809 1.00 90.31 77 GLN A CA 1
ATOM 599 C C . GLN A 1 77 ? -19.840 8.381 28.279 1.00 90.31 77 GLN A C 1
ATOM 601 O O . GLN A 1 77 ? -20.418 9.166 29.026 1.00 90.31 77 GLN A O 1
ATOM 606 N N . ALA A 1 78 ? -20.380 7.218 27.903 1.00 86.75 78 ALA A N 1
ATOM 607 C CA . ALA A 1 78 ? -21.699 6.762 28.345 1.00 86.75 78 ALA A CA 1
ATOM 608 C C . ALA A 1 78 ? -21.738 6.412 29.844 1.00 86.75 78 ALA A C 1
ATOM 610 O O . ALA A 1 78 ? -22.752 6.619 30.504 1.00 86.75 78 ALA A O 1
ATOM 611 N N . ALA A 1 79 ? -20.628 5.913 30.393 1.00 76.69 79 ALA A N 1
ATOM 612 C CA . ALA A 1 79 ? -20.483 5.606 31.813 1.00 76.69 79 ALA A CA 1
ATOM 613 C C . ALA A 1 79 ? -20.224 6.847 32.685 1.00 76.69 79 ALA A C 1
ATOM 615 O O . ALA A 1 79 ? -20.228 6.735 33.912 1.00 76.69 79 ALA A O 1
ATOM 616 N N . LYS A 1 80 ? -20.007 8.034 32.093 1.00 63.31 80 LYS A N 1
ATOM 617 C CA . LYS A 1 80 ? -19.926 9.284 32.851 1.00 63.31 80 LYS A CA 1
ATOM 618 C C . LYS A 1 80 ? -21.322 9.578 33.410 1.00 63.31 80 LYS A C 1
ATOM 620 O O . LYS A 1 80 ? -22.229 9.853 32.624 1.00 63.31 80 LYS A O 1
ATOM 625 N N . PRO A 1 81 ? -21.528 9.539 34.739 1.00 61.31 81 PRO A N 1
ATOM 626 C CA . PRO A 1 81 ? -22.831 9.844 35.297 1.00 61.31 81 PRO A CA 1
ATOM 627 C C . PRO A 1 81 ? -23.169 11.278 34.896 1.00 61.31 81 PRO A C 1
ATOM 629 O O . PRO A 1 81 ? -22.415 12.201 35.221 1.00 61.31 81 PRO A O 1
ATOM 632 N N . SER A 1 82 ? -24.287 11.473 34.190 1.00 58.09 82 SER A N 1
ATOM 633 C CA . SER A 1 82 ? -24.955 12.772 34.180 1.00 58.09 82 SER A CA 1
ATOM 634 C C . SER A 1 82 ? -25.097 13.155 35.643 1.00 58.09 82 SER A C 1
ATOM 636 O O . SER A 1 82 ? -25.689 12.412 36.426 1.00 58.09 82 SER A O 1
ATOM 638 N N . SER A 1 83 ? -24.417 14.221 36.042 1.00 55.84 83 SER A N 1
ATOM 639 C CA . SER A 1 83 ? -24.290 14.656 37.420 1.00 55.84 83 SER A CA 1
ATOM 640 C C . SER A 1 83 ? -25.644 15.131 37.960 1.00 55.84 83 SER A C 1
ATOM 642 O O . SER A 1 83 ? -25.856 16.319 38.158 1.00 55.84 83 SER A O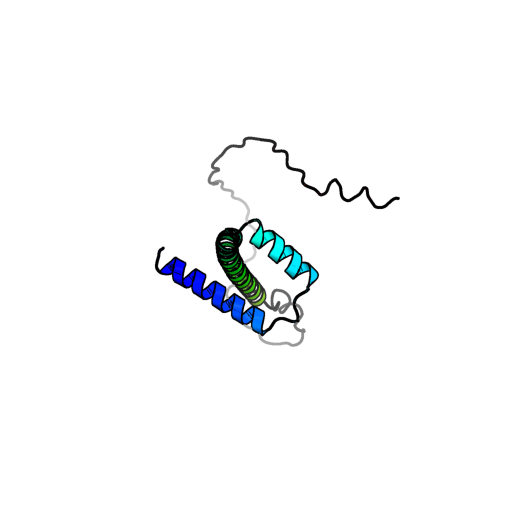 1
ATOM 644 N N . GLY A 1 84 ? -26.534 14.183 38.253 1.00 55.56 84 GLY A N 1
ATOM 645 C CA . GLY A 1 84 ? -27.443 14.213 39.398 1.00 55.56 84 GLY A CA 1
ATOM 646 C C . GLY A 1 84 ? -26.732 13.744 40.677 1.00 55.56 84 GLY A C 1
ATOM 647 O O . GLY A 1 84 ? -27.360 13.256 41.610 1.00 55.56 84 GLY A O 1
ATOM 648 N N . GLY A 1 85 ? -25.397 13.820 40.692 1.00 69.31 85 GLY A N 1
ATOM 649 C CA . GLY A 1 85 ? -24.531 13.425 41.791 1.00 69.31 85 GLY A CA 1
ATOM 650 C C . GLY A 1 85 ? -24.187 14.620 42.676 1.00 69.31 85 GLY A C 1
ATOM 651 O O . GLY A 1 85 ? -23.788 15.678 42.194 1.00 69.31 85 GLY A O 1
ATOM 652 N N . PHE A 1 86 ? -24.337 14.413 43.980 1.00 64.50 86 PHE A N 1
ATOM 653 C CA . PHE A 1 86 ? -23.988 15.293 45.099 1.00 64.50 86 PHE A CA 1
ATOM 654 C C . PHE A 1 86 ? -24.782 16.606 45.266 1.00 64.50 86 PHE A C 1
ATOM 656 O O . PHE A 1 86 ? -25.181 16.901 46.388 1.00 64.50 86 PHE A O 1
ATOM 663 N N . LEU A 1 87 ? -25.086 17.377 44.213 1.00 60.88 87 LEU A N 1
ATOM 664 C CA . LEU A 1 87 ? -25.756 18.688 44.371 1.00 60.88 87 LEU A CA 1
ATOM 665 C C . LEU A 1 87 ? -27.273 18.688 44.117 1.00 60.88 87 LEU A C 1
ATOM 667 O O . LEU A 1 87 ? -27.953 19.634 44.518 1.00 60.88 87 LEU A O 1
ATOM 671 N N . SER A 1 88 ? -27.834 17.620 43.537 1.00 59.22 88 SER A N 1
ATOM 672 C CA . SER A 1 88 ? -29.290 17.505 43.324 1.00 59.22 88 SER A CA 1
ATOM 673 C C . SER A 1 88 ? -30.102 17.427 44.623 1.00 59.22 88 SER A C 1
ATOM 675 O O . SER A 1 88 ? -31.297 17.697 44.593 1.00 59.22 88 SER A O 1
ATOM 677 N N . GLY A 1 89 ? -29.470 17.120 45.762 1.00 58.50 89 GLY A N 1
ATOM 678 C CA . GLY A 1 89 ? -30.106 17.155 47.086 1.00 58.50 89 GLY A CA 1
ATOM 679 C C . GLY A 1 89 ? -29.955 18.479 47.848 1.00 58.50 89 GLY A C 1
ATOM 680 O O . GLY A 1 89 ? -30.571 18.629 48.895 1.00 58.50 89 GLY A O 1
ATOM 681 N N . LEU A 1 90 ? -29.145 19.431 47.359 1.00 62.25 90 LEU A N 1
ATOM 682 C CA . LEU A 1 90 ? -28.795 20.655 48.104 1.00 62.25 90 LEU A CA 1
ATOM 683 C C . LEU A 1 90 ? -29.423 21.941 47.543 1.00 62.25 90 LEU A C 1
ATOM 685 O O . LEU A 1 90 ? -29.567 22.907 48.286 1.00 62.25 90 LEU A O 1
ATOM 689 N N . PHE A 1 91 ? -29.838 21.962 46.271 1.00 65.06 91 PHE A N 1
ATOM 690 C CA . PHE A 1 91 ? -30.428 23.153 45.628 1.00 65.06 91 PHE A CA 1
ATOM 691 C C . PHE A 1 91 ? -31.907 22.993 45.231 1.00 65.06 91 PHE A C 1
ATOM 693 O O . PHE A 1 91 ? -32.496 23.897 44.639 1.00 65.06 91 PHE A O 1
ATOM 700 N N . GLY A 1 92 ? -32.531 21.867 45.590 1.00 56.53 92 GLY A N 1
ATOM 701 C CA . GLY A 1 92 ? -33.965 21.629 45.432 1.00 56.53 92 GLY A CA 1
ATOM 702 C C . GLY A 1 92 ? -34.786 22.357 46.496 1.00 56.53 92 GLY A C 1
ATOM 703 O O . GLY A 1 92 ? -35.213 21.739 47.461 1.00 56.53 92 GLY A O 1
ATOM 704 N N . GLY A 1 93 ? -34.939 23.670 46.303 1.00 51.03 93 GLY A N 1
ATOM 705 C CA . GLY A 1 93 ? -36.029 24.542 46.761 1.00 51.03 93 GLY A CA 1
ATOM 706 C C . GLY A 1 93 ? -36.737 24.200 48.073 1.00 51.03 93 GLY A C 1
ATOM 707 O O . GLY A 1 93 ? -37.572 23.302 48.137 1.00 51.03 93 GLY A O 1
ATOM 708 N N . GLY A 1 94 ? -36.488 25.014 49.099 1.00 57.22 94 GLY A N 1
ATOM 709 C CA . GLY A 1 94 ? -37.268 24.995 50.328 1.00 57.22 94 GLY A CA 1
ATOM 710 C C . GLY A 1 94 ? -38.748 25.347 50.132 1.00 57.22 94 GLY A C 1
ATOM 711 O O . GLY A 1 94 ? -39.115 26.118 49.248 1.00 57.22 94 GLY A O 1
ATOM 712 N N . GLY A 1 95 ? -39.568 24.830 51.053 1.00 50.44 95 GLY A N 1
ATOM 713 C CA . GLY A 1 95 ? -40.862 25.412 51.407 1.00 50.44 95 GLY A CA 1
ATOM 714 C C . GLY A 1 95 ? -42.036 24.438 51.455 1.00 50.44 95 GLY A C 1
ATOM 715 O O . GLY A 1 95 ? -42.794 24.362 50.494 1.00 50.44 95 GLY A O 1
ATOM 716 N N . SER A 1 96 ? -42.249 23.799 52.615 1.00 42.12 96 SER A N 1
ATOM 717 C CA . SER A 1 96 ? -43.514 23.817 53.393 1.00 42.12 96 SER A CA 1
ATOM 718 C C . SER A 1 96 ? -43.737 22.529 54.202 1.00 42.12 96 SER A C 1
ATOM 720 O O . SER A 1 96 ? -44.137 21.503 53.676 1.00 42.12 96 SER A O 1
ATOM 722 N N . SER A 1 97 ? -43.517 22.647 55.512 1.00 48.91 97 SER A N 1
ATOM 723 C CA . SER A 1 97 ? -44.467 22.300 56.580 1.00 48.91 97 SER A CA 1
ATOM 724 C C . SER A 1 97 ? -45.235 20.960 56.552 1.00 48.91 97 SER A C 1
ATOM 726 O O . SER A 1 97 ? -46.155 20.783 55.762 1.00 48.91 97 SER A O 1
ATOM 728 N N . ARG A 1 98 ? -45.044 20.215 57.658 1.00 48.38 98 ARG A N 1
ATOM 729 C CA . ARG A 1 98 ? -45.955 19.263 58.344 1.00 48.38 98 ARG A CA 1
ATOM 730 C C . ARG A 1 98 ? -45.798 17.779 58.000 1.00 48.38 98 ARG A C 1
ATOM 732 O O . ARG A 1 98 ? -46.177 17.322 56.934 1.00 48.38 98 ARG A O 1
ATOM 739 N N . GLY A 1 99 ? -45.356 17.031 59.010 1.00 39.72 99 GLY A N 1
ATOM 740 C CA . GLY A 1 99 ? -45.374 15.573 59.043 1.00 39.72 99 GLY A CA 1
ATOM 741 C C . GLY A 1 99 ? -44.414 15.057 60.105 1.00 39.72 99 GLY A C 1
ATOM 742 O O . GLY A 1 99 ? -43.287 14.698 59.801 1.00 39.72 99 GLY A O 1
ATOM 743 N N . SER A 1 100 ? -44.825 15.125 61.367 1.00 46.09 100 SER A N 1
ATOM 744 C CA . SER A 1 100 ? -44.150 14.467 62.482 1.00 46.09 100 SER A CA 1
ATOM 745 C C . SER A 1 100 ? -44.277 12.948 62.337 1.00 46.09 100 SER A C 1
ATOM 747 O O . SER A 1 100 ? -45.368 12.428 62.560 1.00 46.09 100 SER A O 1
ATOM 749 N N . ASP A 1 101 ? -43.176 12.264 62.031 1.00 53.06 101 ASP A N 1
ATOM 750 C CA . ASP A 1 101 ? -43.013 10.833 62.306 1.00 53.06 101 ASP A CA 1
ATOM 751 C C . ASP A 1 101 ? -42.012 10.665 63.465 1.00 53.06 101 ASP A C 1
ATOM 753 O O . ASP A 1 101 ? -40.937 11.278 63.437 1.00 53.06 101 ASP A O 1
ATOM 757 N N . PRO A 1 102 ? -42.341 9.899 64.523 1.00 50.09 102 PRO A N 1
ATOM 758 C CA . PRO A 1 102 ? -41.447 9.709 65.658 1.00 50.09 102 PRO A CA 1
ATOM 759 C C . PRO A 1 102 ? -40.260 8.811 65.280 1.00 50.09 102 PRO A C 1
ATOM 761 O O . PRO A 1 102 ? -40.432 7.716 64.749 1.00 50.09 102 PRO A O 1
ATOM 764 N N . ILE A 1 103 ? -39.044 9.260 65.607 1.00 50.94 103 ILE A N 1
ATOM 765 C CA . ILE A 1 103 ? -37.817 8.458 65.520 1.00 50.94 103 ILE A CA 1
ATOM 766 C C . ILE A 1 103 ? -37.759 7.541 66.756 1.00 50.94 103 ILE A C 1
ATOM 768 O O . ILE A 1 103 ? -37.722 8.054 67.879 1.00 50.94 103 ILE A O 1
ATOM 772 N N . PRO A 1 104 ? -37.720 6.204 66.605 1.00 42.69 104 PRO A N 1
ATOM 773 C CA . PRO A 1 104 ? -37.558 5.294 67.734 1.00 42.69 104 PRO A CA 1
ATOM 774 C C . PRO A 1 104 ? -36.167 5.453 68.366 1.00 42.69 104 PRO A C 1
ATOM 776 O O . PRO A 1 104 ? -35.157 5.305 67.680 1.00 42.69 104 PRO A O 1
ATOM 779 N N . GLY A 1 105 ? -36.109 5.718 69.677 1.00 57.31 105 GLY A N 1
ATOM 780 C CA . GLY A 1 105 ? -34.880 5.600 70.480 1.00 57.31 105 GLY A CA 1
ATOM 781 C C . GLY A 1 105 ? -34.285 6.892 71.054 1.00 57.31 105 GLY A C 1
ATOM 782 O O . GLY A 1 105 ? -33.250 6.827 71.710 1.00 57.31 105 GLY A O 1
ATOM 783 N N . ALA A 1 106 ? -34.915 8.056 70.873 1.00 53.00 106 ALA A N 1
ATOM 784 C CA . ALA A 1 106 ? -34.404 9.336 71.389 1.00 53.00 106 ALA A CA 1
ATOM 785 C C . ALA A 1 106 ? -34.801 9.642 72.854 1.00 53.00 106 ALA A C 1
ATOM 787 O O . ALA A 1 106 ? -34.976 10.799 73.224 1.00 53.00 106 ALA A O 1
ATOM 788 N N . GLU A 1 107 ? -34.927 8.616 73.698 1.00 49.34 107 GLU A N 1
ATOM 789 C CA . GLU A 1 107 ? -35.301 8.747 75.111 1.00 49.34 107 GLU A CA 1
ATOM 790 C C . GLU A 1 107 ? -34.372 7.927 76.010 1.00 49.34 107 GLU A C 1
ATOM 792 O O . GLU A 1 107 ? -34.825 7.059 76.750 1.00 49.34 107 GLU A O 1
ATOM 797 N N . GLN A 1 108 ? -33.054 8.164 75.987 1.00 43.56 108 GLN A N 1
ATOM 798 C CA . GLN A 1 108 ? -32.260 7.665 77.111 1.00 43.56 108 GLN A CA 1
ATOM 799 C C . GLN A 1 108 ? -31.014 8.499 77.459 1.00 43.56 108 GLN A C 1
ATOM 801 O O . GLN A 1 108 ? -29.908 8.241 77.009 1.00 43.56 108 GLN A O 1
ATOM 806 N N . TYR A 1 109 ? -31.251 9.462 78.355 1.00 39.03 109 TYR A N 1
ATOM 807 C CA . TYR A 1 109 ? -30.364 9.956 79.417 1.00 39.03 109 TYR A CA 1
ATOM 808 C C . TYR A 1 109 ? -29.039 10.634 79.048 1.00 39.03 109 TYR A C 1
ATOM 810 O O . TYR A 1 109 ? -28.033 10.019 78.708 1.00 39.03 109 TYR A O 1
ATOM 818 N N . GLY A 1 110 ? -28.994 11.928 79.375 1.00 47.75 110 GLY A N 1
ATOM 819 C CA . GLY A 1 110 ? -27.762 12.558 79.818 1.00 47.75 110 GLY A CA 1
ATOM 820 C C . GLY A 1 110 ? -27.322 12.037 81.191 1.00 47.75 110 GLY A C 1
ATOM 821 O O . GLY A 1 110 ? -28.110 12.009 82.135 1.00 47.75 110 GLY A O 1
ATOM 822 N N . ARG A 1 111 ? -26.039 11.681 81.308 1.00 45.16 111 ARG A N 1
ATOM 823 C CA . ARG A 1 111 ? -25.124 12.051 82.407 1.00 45.16 111 ARG A CA 1
ATOM 824 C C . ARG A 1 111 ? -23.688 11.589 82.083 1.00 45.16 111 ARG A C 1
ATOM 826 O O . ARG A 1 111 ? -23.527 10.617 81.352 1.00 45.16 111 ARG A O 1
ATOM 833 N N . PRO A 1 112 ? -22.649 12.281 82.594 1.00 53.00 112 PRO A N 1
ATOM 834 C CA . PRO A 1 112 ? -21.253 12.044 82.232 1.00 53.00 112 PRO A CA 1
ATOM 835 C C . PRO A 1 112 ? -20.602 11.000 83.150 1.00 53.00 112 PRO A C 1
ATOM 837 O O . PRO A 1 112 ? -20.828 11.022 84.360 1.00 53.00 112 PRO A O 1
ATOM 840 N N . GLN A 1 113 ? -19.746 10.130 82.603 1.00 44.38 113 GLN A N 1
ATOM 841 C CA . GLN A 1 113 ? -18.888 9.262 83.411 1.00 44.38 113 GLN A CA 1
ATOM 842 C C . GLN A 1 113 ? -17.540 8.999 82.732 1.00 44.38 113 GLN A C 1
ATOM 844 O O . GLN A 1 113 ? -17.451 8.746 81.533 1.00 44.38 113 GLN A O 1
ATOM 849 N N . ALA A 1 114 ? -16.494 9.142 83.540 1.00 41.94 114 ALA A N 1
ATOM 850 C CA . ALA A 1 114 ? -15.089 9.076 83.187 1.00 41.94 114 ALA A CA 1
ATOM 851 C C . ALA A 1 114 ? -14.559 7.639 83.008 1.00 41.94 114 ALA A C 1
ATOM 853 O O . ALA A 1 114 ? -15.124 6.683 83.535 1.00 41.94 114 ALA A O 1
ATOM 854 N N . SER A 1 115 ? -13.385 7.580 82.363 1.00 45.19 115 SER A N 1
ATOM 855 C CA . SER A 1 115 ? -12.338 6.539 82.384 1.00 45.19 115 SER A CA 1
ATOM 856 C C . SER A 1 115 ? -12.651 5.138 81.838 1.00 45.19 115 SER A C 1
ATOM 858 O O . SER A 1 115 ? -13.385 4.384 82.462 1.00 45.19 115 SER A O 1
ATOM 860 N N . ALA A 1 116 ? -11.953 4.756 80.756 1.00 45.09 116 ALA A N 1
ATOM 861 C CA . ALA A 1 116 ? -11.005 3.624 80.712 1.00 45.09 116 ALA A CA 1
ATOM 862 C C . ALA A 1 116 ? -10.442 3.419 79.283 1.00 45.09 116 ALA A C 1
ATOM 864 O O . ALA A 1 116 ? -11.199 3.302 78.323 1.00 45.09 116 ALA A O 1
ATOM 865 N N . GLN A 1 117 ? -9.109 3.356 79.149 1.00 45.94 117 GLN A N 1
ATOM 866 C CA . GLN A 1 117 ? -8.413 2.736 78.005 1.00 45.94 117 GLN A CA 1
ATOM 867 C C . GLN A 1 117 ? -8.553 1.203 78.062 1.00 45.94 117 GLN A C 1
ATOM 869 O O . GLN A 1 117 ? -8.651 0.658 79.163 1.00 45.94 117 GLN A O 1
ATOM 874 N N . PRO A 1 118 ? -8.549 0.505 76.908 1.00 51.31 118 PRO A N 1
ATOM 875 C CA . PRO A 1 118 ? -7.366 -0.268 76.451 1.00 51.31 118 PRO A CA 1
ATOM 876 C C . PRO A 1 118 ? -7.194 -0.237 74.905 1.00 51.31 118 PRO A C 1
ATOM 878 O O . PRO A 1 118 ? -8.167 -0.240 74.165 1.00 51.31 118 PRO A O 1
ATOM 881 N N . GLN A 1 119 ? -6.019 0.047 74.333 1.00 37.00 119 GLN A N 1
ATOM 882 C CA . GLN A 1 119 ? -4.835 -0.798 74.064 1.00 37.00 119 GLN A CA 1
ATOM 883 C C . GLN A 1 119 ? -4.989 -1.886 72.962 1.00 37.00 119 GLN A C 1
ATOM 885 O O . GLN A 1 119 ? -5.709 -2.857 73.136 1.00 37.00 119 GLN A O 1
ATOM 890 N N . TYR A 1 120 ? -4.166 -1.718 71.905 1.00 35.22 120 TYR A N 1
ATOM 891 C CA . TYR A 1 120 ? -3.610 -2.675 70.916 1.00 35.22 120 TYR A CA 1
ATOM 892 C C . TYR A 1 120 ? -4.525 -3.476 69.966 1.00 35.22 120 TYR A C 1
ATOM 894 O O . TYR A 1 120 ? -5.217 -4.393 70.384 1.00 35.22 120 TYR A O 1
ATOM 902 N N . ALA A 1 121 ? -4.336 -3.284 68.652 1.00 43.94 121 ALA A N 1
ATOM 903 C CA . ALA A 1 121 ? -3.537 -4.202 67.819 1.00 43.94 121 ALA A CA 1
ATOM 904 C C . ALA A 1 121 ? -3.502 -3.735 66.349 1.00 43.94 121 ALA A C 1
ATOM 906 O O . ALA A 1 121 ? -4.532 -3.521 65.715 1.00 43.94 121 ALA A O 1
ATOM 907 N N . SER A 1 122 ? -2.295 -3.601 65.809 1.00 49.22 122 SER A N 1
ATOM 908 C CA . SER A 1 122 ? -1.982 -3.361 64.400 1.00 49.22 122 SER A CA 1
ATOM 909 C C . SER A 1 122 ? -1.446 -4.651 63.760 1.00 49.22 122 SER A C 1
ATOM 911 O O . SER A 1 122 ? -0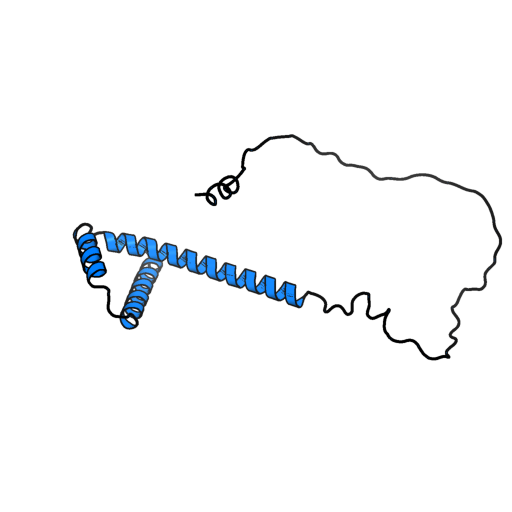.631 -5.326 64.388 1.00 49.22 122 SER A O 1
ATOM 913 N N . PRO A 1 123 ? -1.820 -4.979 62.510 1.00 50.12 123 PRO A N 1
ATOM 914 C CA . PRO A 1 123 ? -1.056 -5.905 61.676 1.00 50.12 123 PRO A CA 1
ATOM 915 C C . PRO A 1 123 ? -0.395 -5.126 60.522 1.00 50.12 123 PRO A C 1
ATOM 917 O O . PRO A 1 123 ? -1.067 -4.516 59.699 1.00 50.12 123 PRO A O 1
ATOM 920 N N . GLN A 1 124 ? 0.906 -4.852 60.608 1.00 42.09 124 GLN A N 1
ATOM 921 C CA . GLN A 1 124 ? 2.039 -5.661 60.130 1.00 42.09 124 GLN A CA 1
ATOM 922 C C . GLN A 1 124 ? 2.377 -5.417 58.648 1.00 42.09 124 GLN A C 1
ATOM 924 O O . GLN A 1 124 ? 1.672 -5.817 57.728 1.00 42.09 124 GLN A O 1
ATOM 929 N N . GLN A 1 125 ? 3.503 -4.723 58.474 1.00 40.50 125 GLN A N 1
ATOM 930 C CA . GLN A 1 125 ? 4.210 -4.438 57.231 1.00 40.50 125 GLN A CA 1
ATOM 931 C C . GLN A 1 125 ? 4.803 -5.719 56.629 1.00 40.50 125 GLN A C 1
ATOM 933 O O . GLN A 1 125 ? 5.296 -6.576 57.365 1.00 40.50 125 GLN A O 1
ATOM 938 N N . GLN A 1 126 ? 4.863 -5.785 55.296 1.00 47.78 126 GLN A N 1
ATOM 939 C CA . GLN A 1 126 ? 5.855 -6.592 54.587 1.00 47.78 126 GLN A CA 1
ATOM 940 C C . GLN A 1 126 ? 6.797 -5.699 53.759 1.00 47.78 126 GLN A C 1
ATOM 942 O O . GLN A 1 126 ? 6.340 -4.704 53.191 1.00 47.78 126 GLN A O 1
ATOM 947 N N . PRO A 1 127 ? 8.100 -6.030 53.697 1.00 52.34 127 PRO A N 1
ATOM 948 C CA . PRO A 1 127 ? 9.131 -5.201 53.084 1.00 52.34 127 PRO A CA 1
ATOM 949 C C . PRO A 1 127 ? 9.475 -5.681 51.669 1.00 52.34 127 PRO A C 1
ATOM 951 O O . PRO A 1 127 ? 9.589 -6.886 51.456 1.00 52.34 127 PRO A O 1
ATOM 954 N N . ASN A 1 128 ? 9.757 -4.773 50.724 1.00 37.75 128 ASN A N 1
ATOM 955 C CA . ASN A 1 128 ? 10.695 -5.125 49.654 1.00 37.75 128 ASN A CA 1
ATOM 956 C C . ASN A 1 128 ? 11.361 -3.923 48.953 1.00 37.75 128 ASN A C 1
ATOM 958 O O . ASN A 1 128 ? 10.706 -3.130 48.286 1.00 37.75 128 ASN A O 1
ATOM 962 N N . TYR A 1 129 ? 12.681 -3.854 49.143 1.00 40.38 129 TYR A N 1
ATOM 963 C CA . TYR A 1 129 ? 13.759 -3.462 48.225 1.00 40.38 129 TYR A CA 1
ATOM 964 C C . TYR A 1 129 ? 13.557 -2.346 47.179 1.00 40.38 129 TYR A C 1
ATOM 966 O O . TYR A 1 129 ? 12.917 -2.523 46.146 1.00 40.38 129 TYR A O 1
ATOM 974 N N . ALA A 1 130 ? 14.317 -1.259 47.371 1.00 47.28 130 ALA A N 1
ATOM 975 C CA . ALA A 1 130 ? 14.931 -0.499 46.278 1.00 47.28 130 ALA A CA 1
ATOM 976 C C . ALA A 1 130 ? 16.075 -1.322 45.642 1.00 47.28 130 ALA A C 1
ATOM 978 O O . ALA A 1 130 ? 16.694 -2.141 46.328 1.00 47.28 130 ALA A O 1
ATOM 979 N N . PRO A 1 131 ? 16.411 -1.082 44.364 1.00 53.34 131 PRO A N 1
ATOM 980 C CA . PRO A 1 131 ? 17.556 -0.206 44.139 1.00 53.34 131 PRO A CA 1
ATOM 981 C C . PRO A 1 131 ? 17.403 0.772 42.966 1.00 53.34 131 PRO A C 1
ATOM 983 O O . PRO A 1 131 ? 16.608 0.633 42.042 1.00 53.34 131 PRO A O 1
ATOM 986 N N . GLN A 1 132 ? 18.244 1.785 43.066 1.00 47.16 132 GLN A N 1
ATOM 987 C CA . GLN A 1 132 ? 18.474 2.914 42.188 1.00 47.16 132 GLN A CA 1
ATOM 988 C C . GLN A 1 132 ? 19.176 2.495 40.887 1.00 47.16 132 GLN A C 1
ATOM 990 O O . GLN A 1 132 ? 20.190 1.803 40.932 1.00 47.16 132 GLN A O 1
ATOM 995 N N . ALA A 1 133 ? 18.699 2.979 39.738 1.00 44.12 133 ALA A N 1
ATOM 996 C CA . ALA A 1 133 ? 19.488 3.037 38.509 1.00 44.12 133 ALA A CA 1
ATOM 997 C C . ALA A 1 133 ? 19.012 4.194 37.623 1.00 44.12 133 ALA A C 1
ATOM 999 O O . ALA A 1 133 ? 17.855 4.273 37.216 1.00 44.12 133 ALA A O 1
ATOM 1000 N N . ALA A 1 134 ? 19.939 5.105 37.347 1.00 49.94 134 ALA A N 1
ATOM 1001 C CA . ALA A 1 134 ? 19.793 6.175 36.382 1.00 49.94 134 ALA A CA 1
ATOM 1002 C C . ALA A 1 134 ? 19.711 5.603 34.959 1.00 49.94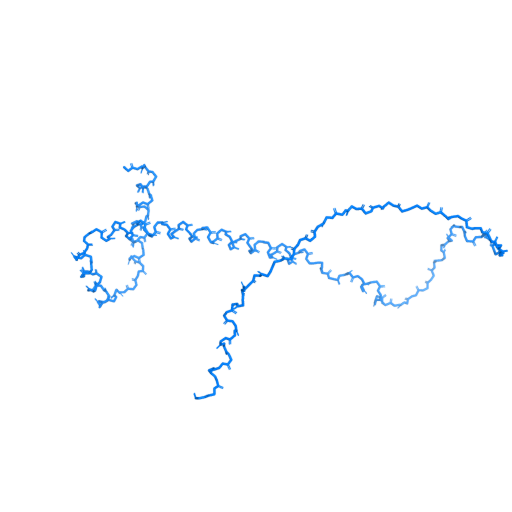 134 ALA A C 1
ATOM 1004 O O . ALA A 1 134 ? 20.562 4.810 34.559 1.00 49.94 134 ALA A O 1
ATOM 1005 N N . ALA A 1 135 ? 18.745 6.071 34.170 1.00 44.53 135 ALA A N 1
ATOM 1006 C CA . ALA A 1 135 ? 18.733 5.866 32.730 1.00 44.53 135 ALA A CA 1
ATOM 1007 C C . ALA A 1 135 ? 18.363 7.175 32.026 1.00 44.53 135 ALA A C 1
ATOM 1009 O O . ALA A 1 135 ? 17.229 7.646 32.053 1.00 44.53 135 ALA A O 1
ATOM 1010 N N . ARG A 1 136 ? 19.401 7.758 31.420 1.00 51.59 136 ARG A N 1
ATOM 1011 C CA . ARG A 1 136 ? 19.376 8.655 30.261 1.00 51.59 136 ARG A CA 1
ATOM 1012 C C . ARG A 1 136 ? 18.161 8.408 29.357 1.00 51.59 136 ARG A C 1
ATOM 1014 O O . ARG A 1 136 ? 17.977 7.295 28.879 1.00 51.59 136 ARG A O 1
ATOM 1021 N N . GLY A 1 137 ? 17.423 9.469 29.036 1.00 48.16 137 GLY A N 1
ATOM 1022 C CA . GLY A 1 137 ? 16.339 9.400 28.053 1.00 48.16 137 GLY A CA 1
ATOM 1023 C C . GLY A 1 137 ? 15.613 10.725 27.821 1.00 48.16 137 GLY A C 1
ATOM 1024 O O . GLY A 1 137 ? 14.397 10.732 27.682 1.00 48.16 137 GLY A O 1
ATOM 1025 N N . GLY A 1 138 ? 16.324 11.858 27.835 1.00 48.84 138 GLY A N 1
ATOM 1026 C CA . GLY A 1 138 ? 15.750 13.169 27.513 1.00 48.84 138 GLY A CA 1
ATOM 1027 C C . GLY A 1 138 ? 15.579 13.329 26.004 1.00 48.84 138 GLY A C 1
ATOM 1028 O O . GLY A 1 138 ? 16.503 13.761 25.321 1.00 48.84 138 GLY A O 1
ATOM 1029 N N . GLY A 1 139 ? 14.418 12.920 25.493 1.00 55.31 139 GLY A N 1
ATOM 1030 C CA . GLY A 1 139 ? 14.033 13.035 24.090 1.00 55.31 139 GLY A CA 1
ATOM 1031 C C . GLY A 1 139 ? 13.790 14.479 23.638 1.00 55.31 139 GLY A C 1
ATOM 1032 O O . GLY A 1 139 ? 13.321 15.296 24.420 1.00 55.31 139 GLY A O 1
ATOM 1033 N N . PHE A 1 140 ? 14.138 14.738 22.372 1.00 63.12 140 PHE A N 1
ATOM 1034 C CA . PHE A 1 140 ? 13.617 15.637 21.314 1.00 63.12 140 PHE A CA 1
ATOM 1035 C C . PHE A 1 140 ? 12.922 16.989 21.619 1.00 63.12 140 PHE A C 1
ATOM 1037 O O . PHE A 1 140 ? 12.714 17.761 20.689 1.00 63.12 140 PHE A O 1
ATOM 1044 N N . MET A 1 141 ? 12.611 17.349 22.864 1.00 58.84 141 MET A N 1
ATOM 1045 C CA . MET A 1 141 ? 11.993 18.629 23.238 1.00 58.84 141 MET A CA 1
ATOM 1046 C C . MET A 1 141 ? 13.003 19.704 23.668 1.00 58.84 141 MET A C 1
ATOM 1048 O O . MET A 1 141 ? 12.622 20.854 23.852 1.00 58.84 141 MET A O 1
ATOM 1052 N N . ALA A 1 142 ? 14.295 19.375 23.777 1.00 56.72 142 ALA A N 1
ATOM 1053 C CA . ALA A 1 142 ? 15.348 20.352 24.081 1.00 56.72 142 ALA A CA 1
ATOM 1054 C C . ALA A 1 142 ? 15.807 21.178 22.856 1.00 56.72 142 ALA A C 1
ATOM 1056 O O . ALA A 1 142 ? 16.538 22.148 23.020 1.00 56.72 142 ALA A O 1
ATOM 1057 N N . GLY A 1 143 ? 15.391 20.812 21.634 1.00 55.91 143 GLY A N 1
ATOM 1058 C CA . GLY A 1 143 ? 15.819 21.471 20.388 1.00 55.91 143 GLY A CA 1
ATOM 1059 C C . GLY A 1 143 ? 14.809 22.442 19.763 1.00 55.91 143 GLY A C 1
ATOM 1060 O O . GLY A 1 143 ? 15.166 23.174 18.846 1.00 55.91 143 GLY A O 1
ATOM 1061 N N . ALA A 1 144 ? 13.560 22.482 20.235 1.00 59.06 144 ALA A N 1
ATOM 1062 C CA . ALA A 1 144 ? 12.490 23.232 19.565 1.00 59.06 144 ALA A CA 1
ATOM 1063 C C . ALA A 1 144 ? 12.397 24.724 19.954 1.00 59.06 144 ALA A C 1
ATOM 1065 O O . ALA A 1 144 ? 11.553 25.433 19.417 1.00 59.06 144 ALA A O 1
ATOM 1066 N N . LEU A 1 145 ? 13.253 25.228 20.853 1.00 58.03 145 LEU A N 1
ATOM 1067 C CA . LEU A 1 145 ? 13.212 26.632 21.303 1.00 58.03 145 LEU A CA 1
ATOM 1068 C C . LEU A 1 145 ? 14.298 27.536 20.693 1.00 58.03 145 LEU A C 1
ATOM 1070 O O . LEU A 1 145 ? 14.373 28.705 21.054 1.00 58.03 145 LEU A O 1
ATOM 1074 N N . GLN A 1 146 ? 15.115 27.044 19.752 1.00 59.78 146 GLN A N 1
ATOM 1075 C CA . GLN A 1 146 ? 16.246 27.811 19.201 1.00 59.78 146 GLN A CA 1
ATOM 1076 C C . GLN A 1 146 ? 16.119 28.179 17.710 1.00 59.78 146 GLN A C 1
ATOM 1078 O O . GLN A 1 146 ? 17.104 28.536 17.078 1.00 59.78 146 GLN A O 1
ATOM 1083 N N . THR A 1 147 ? 14.917 28.126 17.123 1.00 60.94 147 THR A N 1
ATOM 1084 C CA . THR A 1 147 ? 14.699 28.561 15.721 1.00 60.94 147 THR A CA 1
ATOM 1085 C C . THR A 1 147 ? 13.495 29.499 15.588 1.00 60.94 147 THR A C 1
ATOM 1087 O O . THR A 1 147 ? 12.643 29.338 14.723 1.00 60.94 147 THR A O 1
ATOM 1090 N N . ALA A 1 148 ? 13.408 30.486 16.479 1.00 56.62 148 ALA A N 1
ATOM 1091 C CA . ALA A 1 148 ? 12.487 31.617 16.356 1.00 56.62 148 ALA A CA 1
ATOM 1092 C C . ALA A 1 148 ? 13.172 32.910 16.835 1.00 56.62 148 ALA A C 1
ATOM 1094 O O . ALA A 1 148 ? 12.706 33.576 17.752 1.00 56.62 148 ALA A O 1
ATOM 1095 N N . ALA A 1 149 ? 14.337 33.209 16.258 1.00 53.44 149 ALA A N 1
ATOM 1096 C CA . ALA A 1 149 ? 14.993 34.517 16.287 1.00 53.44 149 ALA A CA 1
ATOM 1097 C C . ALA A 1 149 ? 16.098 34.503 15.219 1.00 53.44 149 ALA A C 1
ATOM 1099 O O . ALA A 1 149 ? 17.225 34.083 15.484 1.00 53.44 149 ALA A O 1
ATOM 1100 N N . GLY A 1 150 ? 15.727 34.885 13.998 1.00 47.53 150 GLY A N 1
ATOM 1101 C CA . GLY A 1 150 ? 16.581 34.923 12.813 1.00 47.53 150 GLY A CA 1
ATOM 1102 C C . GLY A 1 150 ? 15.730 35.032 11.567 1.00 47.53 150 GLY A C 1
ATOM 1103 O O . GLY A 1 150 ? 15.262 33.967 11.118 1.00 47.53 150 GLY A O 1
#

pLDDT: mean 74.35, std 22.89, range [35.22, 98.5]

Sequence (150 aa):
MQSEEQRLIDGLFSRLKEAEAHSASRDTSAEERIAQHVSAQPAAPYYMAQTILIQEAAIKQLNDRIQALESQVSQLQAAKPSSGGFLSGLFGGGGSSRGSDPIPGAEQYGRPQASAQPQYASPQQQPNYAPQAAARGGGFMAGALQTAAG

Organism: Klebsiella variicola (NCBI:txid244366)

Foldseek 3Di:
DDPVVVVLLVVVVVVVVVCVVVDDDDDPVVVVVVVVVCVVPVCVVVVVSVVVSVVVVVVVVVVVVVVVVVVVVVVVVVPPPPPPDDCVVPPPDDDDDDDDDDDPDPDDDDDDDDDDDDDDDDDDDDDDDDDDDDDDDPDDPVPPPPPDDD

Radius of gyration: 36.97 Å; chains: 1; bounding box: 66×57×101 Å